Protein AF-A0A8T6WT69-F1 (afdb_monomer_lite)

Secondary structure (DSSP, 8-state):
--EEETT----SGGGTTTHHHHHHHHHHHHHTT--EEE---S-S-----GGGGS-GGGGTTHHHHHHHHHHSHHHHHHHHHH----S-GGG---

pLDDT: mean 91.19, std 8.93, range [59.94, 98.44]

Radius of gyration: 17.32 Å; chains: 1; bounding box: 42×20×37 Å

Structure (mmCIF, N/CA/C/O backbone):
data_AF-A0A8T6WT69-F1
#
_entry.id   AF-A0A8T6WT69-F1
#
loop_
_atom_site.group_PDB
_atom_site.id
_atom_site.type_symbol
_atom_site.label_atom_id
_atom_site.label_alt_id
_atom_site.label_comp_id
_atom_site.label_asym_id
_atom_site.label_entity_id
_atom_site.label_seq_id
_atom_site.pdbx_PDB_ins_code
_atom_site.Cartn_x
_atom_site.Cartn_y
_atom_site.Cartn_z
_atom_site.occupancy
_atom_site.B_iso_or_equiv
_atom_site.auth_seq_id
_atom_site.auth_comp_id
_atom_site.auth_asym_id
_atom_site.auth_atom_id
_atom_site.pdbx_PDB_model_num
ATOM 1 N N . ALA A 1 1 ? -21.817 -6.243 0.529 1.00 87.62 1 ALA A N 1
ATOM 2 C CA . ALA A 1 1 ? -21.008 -7.436 0.850 1.00 87.62 1 ALA A CA 1
ATOM 3 C C . ALA A 1 1 ? -20.056 -7.076 1.985 1.00 87.62 1 ALA A C 1
ATOM 5 O O . ALA A 1 1 ? -19.717 -5.897 2.064 1.00 87.62 1 ALA A O 1
ATOM 6 N N . PRO A 1 2 ? -19.660 -8.033 2.840 1.00 95.12 2 PRO A N 1
ATOM 7 C CA . PRO A 1 2 ? -18.657 -7.803 3.879 1.00 95.12 2 PRO A CA 1
ATOM 8 C C . PRO A 1 2 ? -17.331 -7.308 3.293 1.00 95.12 2 PRO A C 1
ATOM 10 O O . PRO A 1 2 ? -16.949 -7.721 2.195 1.00 95.12 2 PRO A O 1
ATOM 13 N N . ALA A 1 3 ? -16.635 -6.438 4.022 1.00 97.12 3 ALA A N 1
ATOM 14 C CA . ALA A 1 3 ? -15.319 -5.925 3.661 1.00 97.12 3 ALA A CA 1
ATOM 15 C C . ALA A 1 3 ? -14.273 -6.298 4.720 1.00 97.12 3 ALA A C 1
ATOM 17 O O . ALA A 1 3 ? -14.531 -6.250 5.923 1.00 97.12 3 ALA A O 1
ATOM 18 N N . HIS A 1 4 ? -13.065 -6.630 4.272 1.00 98.00 4 HIS A N 1
ATOM 19 C CA . HIS A 1 4 ? -11.930 -6.888 5.150 1.00 98.00 4 HIS A CA 1
ATOM 20 C C . HIS A 1 4 ? -10.732 -6.052 4.705 1.00 98.00 4 HIS A C 1
ATOM 22 O O . HIS A 1 4 ? -10.299 -6.141 3.556 1.00 98.00 4 HIS A O 1
ATOM 28 N N . ILE A 1 5 ? -10.212 -5.225 5.608 1.00 97.75 5 ILE A N 1
ATOM 29 C CA . ILE A 1 5 ? -9.011 -4.427 5.378 1.00 97.75 5 ILE A CA 1
ATOM 30 C C . ILE A 1 5 ? -7.818 -5.249 5.850 1.00 97.75 5 ILE A C 1
ATOM 32 O O . ILE A 1 5 ? -7.566 -5.352 7.050 1.00 97.75 5 ILE A O 1
ATOM 36 N N . ALA A 1 6 ? -7.083 -5.814 4.896 1.00 96.69 6 ALA A N 1
ATOM 37 C CA . ALA A 1 6 ? -5.882 -6.564 5.213 1.00 96.69 6 ALA A CA 1
ATOM 38 C C . ALA A 1 6 ? -4.830 -5.647 5.857 1.00 96.69 6 ALA A C 1
ATOM 40 O O . ALA A 1 6 ? -4.627 -4.517 5.389 1.00 96.69 6 ALA A O 1
ATOM 41 N N . HIS A 1 7 ? -4.142 -6.144 6.889 1.00 95.38 7 HIS A N 1
ATOM 42 C CA . HIS A 1 7 ? -2.912 -5.580 7.457 1.00 95.38 7 HIS A CA 1
ATOM 43 C C . HIS A 1 7 ? -2.911 -4.041 7.613 1.00 95.38 7 HIS A C 1
ATOM 45 O O . HIS A 1 7 ? -2.064 -3.346 7.030 1.00 95.38 7 HIS A O 1
ATOM 51 N N . LEU A 1 8 ? -3.890 -3.499 8.346 1.00 96.62 8 LEU A N 1
ATOM 52 C CA . LEU A 1 8 ? -4.127 -2.057 8.503 1.00 96.62 8 LEU A CA 1
ATOM 53 C C . LEU A 1 8 ? -2.909 -1.345 9.114 1.00 96.62 8 LEU A C 1
ATOM 55 O O . LEU A 1 8 ? -2.473 -1.655 10.222 1.00 96.62 8 LEU A O 1
ATOM 59 N N . LYS A 1 9 ? -2.384 -0.333 8.416 1.00 93.88 9 LYS A N 1
ATOM 60 C CA . LYS A 1 9 ? -1.216 0.443 8.858 1.00 93.88 9 LYS A CA 1
ATOM 61 C C . LYS A 1 9 ? -1.153 1.822 8.214 1.00 93.88 9 LYS A C 1
ATOM 63 O O . LYS A 1 9 ? -1.711 2.052 7.146 1.00 93.88 9 LYS A O 1
ATOM 68 N N . ALA A 1 10 ? -0.407 2.718 8.852 1.00 93.38 10 ALA A N 1
ATOM 69 C CA . ALA A 1 10 ? 0.009 3.987 8.272 1.00 93.38 10 ALA A CA 1
ATOM 70 C C . ALA A 1 10 ? 1.475 3.890 7.819 1.00 93.38 10 ALA A C 1
ATOM 72 O O . ALA A 1 10 ? 2.396 4.120 8.604 1.00 93.38 10 ALA A O 1
ATOM 73 N N . SER A 1 11 ? 1.682 3.500 6.561 1.00 87.88 11 SER A N 1
ATOM 74 C CA . SER A 1 11 ? 3.018 3.327 5.980 1.00 87.88 11 SER A CA 1
ATOM 75 C C . SER A 1 11 ? 3.639 4.664 5.585 1.00 87.88 11 SER A C 1
ATOM 77 O O . SER A 1 11 ? 2.995 5.465 4.921 1.00 87.88 11 SER A O 1
ATOM 79 N N . GLY A 1 12 ? 4.909 4.877 5.940 1.00 83.88 12 GLY A N 1
ATOM 80 C CA . GLY A 1 12 ? 5.666 6.092 5.619 1.00 83.88 12 GLY A CA 1
ATOM 81 C C . GLY A 1 12 ? 5.557 7.189 6.684 1.00 83.88 12 GLY A C 1
ATOM 82 O O . GLY A 1 12 ? 4.481 7.466 7.214 1.00 83.88 12 GLY A O 1
ATOM 83 N N . LYS A 1 13 ? 6.690 7.848 6.978 1.00 85.50 13 LYS A N 1
ATOM 84 C CA . LYS A 1 13 ? 6.806 8.882 8.029 1.00 85.50 13 LYS A CA 1
ATOM 85 C C .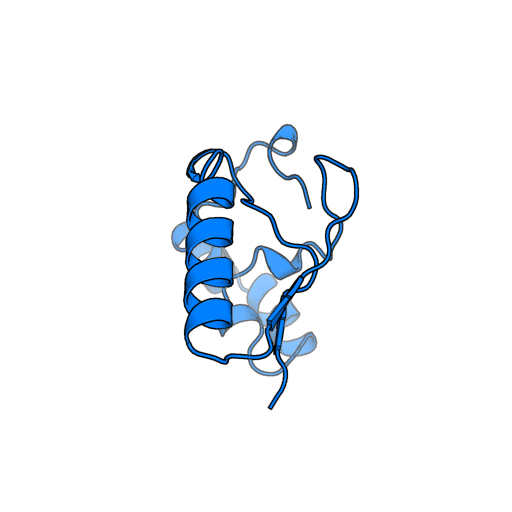 LYS A 1 13 ? 5.723 9.975 7.966 1.00 85.50 13 LYS A C 1
ATOM 87 O O . LYS A 1 13 ? 5.184 10.295 9.022 1.00 85.50 13 LYS A O 1
ATOM 92 N N . PRO A 1 14 ? 5.339 10.517 6.789 1.00 87.44 14 PRO A N 1
ATOM 93 C CA . PRO A 1 14 ? 4.298 11.551 6.711 1.00 87.44 14 PRO A CA 1
ATOM 94 C C . PRO A 1 14 ? 2.904 11.101 7.179 1.00 87.44 14 PRO A C 1
ATOM 96 O O . PRO A 1 14 ? 2.039 11.936 7.443 1.00 87.44 14 PRO A O 1
ATOM 99 N N . TYR A 1 15 ? 2.667 9.790 7.260 1.00 90.12 15 TYR A N 1
ATOM 100 C CA . TYR A 1 15 ? 1.374 9.213 7.623 1.00 90.12 15 TYR A CA 1
ATOM 101 C C . TYR A 1 15 ? 1.331 8.693 9.064 1.00 90.12 15 TYR A C 1
ATOM 103 O O . TYR A 1 15 ? 0.258 8.321 9.539 1.00 90.12 15 TYR A O 1
ATOM 111 N N . TRP A 1 16 ? 2.456 8.671 9.784 1.00 91.94 16 TRP A N 1
ATOM 112 C CA . TRP A 1 16 ? 2.499 8.190 11.166 1.00 91.94 16 TRP A CA 1
ATOM 113 C C . TRP A 1 16 ? 1.470 8.909 12.053 1.00 91.94 16 TRP A C 1
ATOM 115 O O . TRP A 1 16 ? 1.274 10.118 11.963 1.00 91.94 16 TRP A O 1
ATOM 125 N N . GLY A 1 17 ? 0.774 8.139 12.893 1.00 93.81 17 GLY A N 1
ATOM 126 C CA . GLY A 1 17 ? -0.322 8.624 13.741 1.00 93.81 17 GLY A CA 1
ATOM 127 C C . GLY A 1 17 ? -1.711 8.623 13.086 1.00 93.81 17 GLY A C 1
ATOM 128 O O . GLY A 1 17 ? -2.709 8.660 13.808 1.00 93.81 17 GLY A O 1
ATOM 129 N N . ARG A 1 18 ? -1.818 8.490 11.753 1.00 96.38 18 ARG A N 1
ATOM 130 C CA . ARG A 1 18 ? -3.116 8.464 11.043 1.00 96.38 18 ARG A CA 1
ATOM 131 C C . ARG A 1 18 ? -3.938 7.195 11.254 1.00 96.38 18 ARG A C 1
ATOM 133 O O . ARG A 1 18 ? -5.104 7.159 10.875 1.00 96.38 18 ARG A O 1
ATOM 140 N N . THR A 1 19 ? -3.385 6.168 11.895 1.00 95.69 19 THR A N 1
ATOM 141 C CA . THR A 1 19 ? -4.159 4.982 12.291 1.00 95.69 19 THR A CA 1
ATOM 142 C C . THR A 1 19 ? -5.346 5.337 13.185 1.00 95.69 19 THR A C 1
ATOM 144 O O . THR A 1 19 ? -6.377 4.691 13.065 1.00 95.69 19 THR A O 1
ATOM 147 N N . LYS A 1 20 ? -5.262 6.399 14.004 1.00 96.75 20 LYS A N 1
ATOM 148 C CA . LYS A 1 20 ? -6.411 6.896 14.785 1.00 96.75 20 LYS A CA 1
ATOM 149 C C . LYS A 1 20 ? -7.591 7.289 13.889 1.00 96.75 20 LYS A C 1
ATOM 151 O O . LYS A 1 20 ? -8.685 6.775 14.071 1.00 96.75 20 LYS A O 1
ATOM 156 N N . GLN A 1 21 ? -7.327 8.098 12.863 1.00 97.69 21 GLN A N 1
ATOM 157 C CA . GLN A 1 21 ? -8.336 8.521 11.884 1.00 97.69 21 GLN A CA 1
ATOM 158 C C . GLN A 1 21 ? -8.914 7.329 11.110 1.00 97.69 21 GLN A C 1
ATOM 160 O O . GLN A 1 21 ? -10.110 7.267 10.852 1.00 97.69 21 GLN A O 1
ATOM 165 N N . ALA A 1 22 ? -8.073 6.356 10.747 1.00 97.19 22 ALA A N 1
ATOM 166 C CA . ALA A 1 22 ? -8.542 5.150 10.070 1.00 97.19 22 ALA A CA 1
ATOM 167 C C . ALA A 1 22 ? -9.499 4.327 10.951 1.00 97.19 22 ALA A C 1
ATOM 169 O O . ALA A 1 22 ? -10.506 3.830 10.455 1.00 97.19 22 ALA A O 1
ATOM 170 N N . LEU A 1 23 ? -9.206 4.203 12.250 1.00 98.12 23 LEU A N 1
ATOM 171 C CA . LEU A 1 23 ? -10.065 3.496 13.202 1.00 98.12 23 LEU A CA 1
ATOM 172 C C . LEU A 1 23 ? -11.400 4.218 13.419 1.00 98.12 23 LEU A C 1
ATOM 174 O O . LEU A 1 23 ? -12.427 3.549 13.453 1.00 98.12 23 LEU A O 1
ATOM 178 N N . GLU A 1 24 ? -11.397 5.552 13.491 1.00 98.31 24 GLU A N 1
ATOM 179 C CA . GLU A 1 24 ? -12.623 6.367 13.545 1.00 98.31 24 GLU A CA 1
ATOM 180 C C . GLU A 1 24 ? -13.516 6.103 12.320 1.00 98.31 24 GLU A C 1
ATOM 182 O O . GLU A 1 24 ? -14.692 5.788 12.469 1.00 98.31 24 GLU A O 1
ATOM 187 N N . LEU A 1 25 ? -12.947 6.098 11.109 1.00 98.06 25 LEU A N 1
ATOM 188 C CA . LEU A 1 25 ? -13.700 5.804 9.880 1.00 98.06 25 LEU A CA 1
ATOM 189 C C . LEU A 1 25 ? -14.278 4.381 9.846 1.00 98.06 25 LEU A C 1
ATOM 191 O O . LEU A 1 25 ? -15.377 4.167 9.328 1.00 98.06 25 LEU A O 1
ATOM 195 N N . ILE A 1 26 ? -13.529 3.399 10.354 1.00 98.31 26 ILE A N 1
ATOM 196 C CA . ILE A 1 26 ? -13.987 2.006 10.448 1.00 98.31 26 ILE A CA 1
ATOM 197 C C . ILE A 1 26 ? -15.156 1.905 11.431 1.00 98.31 26 ILE A C 1
ATOM 199 O O . ILE A 1 26 ? -16.142 1.228 11.140 1.00 98.31 26 ILE A O 1
ATOM 203 N N . GLU A 1 27 ? -15.065 2.590 12.567 1.00 98.44 27 GLU A N 1
ATOM 204 C CA . GLU A 1 27 ? -16.122 2.627 13.575 1.00 98.44 27 GLU A CA 1
ATOM 205 C C . GLU A 1 27 ? -17.390 3.307 13.038 1.00 98.44 27 GLU A C 1
ATOM 207 O O . GLU A 1 27 ? -18.470 2.718 13.086 1.00 98.44 27 GLU A O 1
ATOM 212 N N . ASP A 1 28 ? -17.264 4.467 12.391 1.00 98.44 28 ASP A N 1
ATOM 213 C CA . ASP A 1 28 ? -18.384 5.168 11.748 1.00 98.44 28 ASP A CA 1
ATOM 214 C C . ASP A 1 28 ? -19.050 4.322 10.651 1.00 98.44 28 ASP A C 1
ATOM 216 O O . ASP A 1 28 ? -20.262 4.388 10.422 1.00 98.44 28 ASP A O 1
ATOM 220 N N . ALA A 1 29 ? -18.273 3.523 9.915 1.00 98.06 29 ALA A N 1
ATOM 221 C CA . ALA A 1 29 ? -18.817 2.591 8.933 1.00 98.06 29 ALA A CA 1
ATOM 222 C C . ALA A 1 29 ? -19.630 1.477 9.607 1.00 98.06 29 ALA A C 1
ATOM 224 O O . ALA A 1 29 ? -20.754 1.202 9.174 1.00 98.06 29 ALA A O 1
ATOM 225 N N . ARG A 1 30 ? -19.112 0.888 10.690 1.00 98.25 30 ARG A N 1
ATOM 226 C CA . ARG A 1 30 ? -19.826 -0.133 11.473 1.00 98.25 30 ARG A CA 1
ATOM 227 C C . ARG A 1 30 ? -21.125 0.404 12.057 1.00 98.25 30 ARG A C 1
ATOM 229 O O . ARG A 1 30 ? -22.154 -0.256 11.937 1.00 98.25 30 ARG A O 1
ATOM 236 N N . GLN A 1 31 ? -21.116 1.622 12.597 1.00 98.31 31 GLN A N 1
ATOM 237 C CA . GLN A 1 31 ? -22.316 2.276 13.135 1.00 98.31 31 GLN A CA 1
ATOM 238 C C . GLN A 1 31 ? -23.402 2.499 12.075 1.00 98.31 31 GLN A C 1
ATOM 240 O O . GLN A 1 31 ? -24.590 2.423 12.377 1.00 98.31 31 GLN A O 1
ATOM 245 N N . ARG A 1 32 ? -23.015 2.707 10.811 1.00 97.81 32 ARG A N 1
ATOM 246 C CA . ARG A 1 32 ? -23.945 2.800 9.670 1.00 97.81 32 ARG A CA 1
ATOM 247 C C . ARG A 1 32 ? -24.389 1.438 9.119 1.00 97.81 32 ARG A C 1
ATOM 249 O O . ARG A 1 32 ? -25.042 1.392 8.079 1.00 97.81 32 ARG A O 1
ATOM 256 N N . GLY A 1 33 ? -24.039 0.337 9.787 1.00 97.88 33 GLY A N 1
ATOM 257 C CA . GLY A 1 33 ? -24.415 -1.024 9.401 1.00 97.88 33 GLY A CA 1
ATOM 258 C C . GLY A 1 33 ? -23.518 -1.656 8.335 1.00 97.88 33 GLY A C 1
ATOM 259 O O . GLY A 1 33 ? -23.902 -2.661 7.737 1.00 97.88 33 GLY A O 1
ATOM 260 N N . VAL A 1 34 ? -22.335 -1.090 8.064 1.00 98.19 34 VAL A N 1
ATOM 261 C CA . VAL A 1 34 ? -21.361 -1.707 7.154 1.00 98.19 34 VAL A CA 1
ATOM 262 C C . VAL A 1 34 ? -20.612 -2.815 7.892 1.00 98.19 34 VAL A C 1
ATOM 264 O O . VAL A 1 34 ? -19.919 -2.560 8.875 1.00 98.19 34 VAL A O 1
ATOM 267 N N . ASP A 1 35 ? -20.707 -4.043 7.384 1.00 98.25 35 ASP A N 1
ATOM 268 C CA . ASP A 1 35 ? -19.893 -5.166 7.851 1.00 98.25 35 ASP A CA 1
ATOM 269 C C . ASP A 1 35 ? -18.444 -5.000 7.365 1.00 98.25 35 ASP A C 1
ATOM 271 O O . ASP A 1 35 ? -18.117 -5.286 6.208 1.00 98.25 35 ASP A O 1
ATOM 275 N N . VAL A 1 36 ? -17.591 -4.456 8.240 1.00 98.25 36 VAL A N 1
ATOM 276 C CA . VAL A 1 36 ? -16.170 -4.222 7.975 1.00 98.25 36 VAL A CA 1
ATOM 277 C C . VAL A 1 36 ? -15.286 -4.733 9.112 1.00 98.25 36 VAL A C 1
ATOM 279 O O . VAL A 1 36 ? -15.493 -4.455 10.300 1.00 98.25 36 VAL A O 1
ATOM 282 N N . THR A 1 37 ? -14.242 -5.463 8.741 1.00 98.19 37 THR A N 1
ATOM 283 C CA . THR A 1 37 ? -13.217 -6.001 9.643 1.00 98.19 37 THR A CA 1
ATOM 284 C C . THR A 1 37 ? -11.822 -5.593 9.175 1.00 98.19 37 THR A C 1
ATOM 286 O O . THR A 1 37 ? -11.649 -5.109 8.058 1.00 98.19 37 THR A O 1
ATOM 289 N N . PHE A 1 38 ? -10.822 -5.751 10.039 1.00 98.12 38 PHE A N 1
ATOM 290 C CA . PHE A 1 38 ? -9.419 -5.559 9.687 1.00 98.12 38 PHE A CA 1
ATOM 291 C C . PHE A 1 38 ? -8.542 -6.491 10.520 1.00 98.12 38 PHE A C 1
ATOM 293 O O . PHE A 1 38 ? -8.945 -6.909 11.608 1.00 98.12 38 PHE A O 1
ATOM 300 N N . ASP A 1 39 ? -7.349 -6.787 10.022 1.00 97.88 39 ASP A N 1
ATOM 301 C CA . ASP A 1 39 ? -6.293 -7.461 10.773 1.00 97.88 39 ASP A CA 1
ATOM 302 C C . ASP A 1 39 ? -5.055 -6.566 10.901 1.00 97.88 39 ASP A C 1
ATOM 304 O O . ASP A 1 39 ? -4.912 -5.556 10.199 1.00 97.88 39 ASP A O 1
ATOM 308 N N . GLN A 1 40 ? -4.163 -6.938 11.820 1.00 96.62 40 GLN A N 1
ATOM 309 C CA . GLN A 1 40 ? -2.821 -6.385 11.851 1.00 96.62 40 GLN A CA 1
ATOM 310 C C . GLN A 1 40 ? -1.809 -7.370 12.439 1.00 96.62 40 GLN A C 1
ATOM 312 O O . GLN A 1 40 ? -2.087 -8.067 13.415 1.00 96.62 40 GLN A O 1
ATOM 317 N N . TYR A 1 41 ? -0.604 -7.383 11.873 1.00 95.12 41 TYR A N 1
ATOM 318 C CA . TYR A 1 41 ? 0.546 -8.098 12.424 1.00 95.12 41 TYR A CA 1
ATOM 319 C C . TYR A 1 41 ? 1.319 -7.225 13.438 1.00 95.12 41 TYR A C 1
ATOM 321 O O . TYR A 1 41 ? 1.415 -6.006 13.266 1.00 95.12 41 TYR A O 1
ATOM 329 N N . PRO A 1 42 ? 1.920 -7.810 14.491 1.00 94.31 42 PRO A N 1
ATOM 330 C CA . PRO A 1 42 ? 2.537 -7.058 15.588 1.00 94.31 42 PRO A CA 1
ATOM 331 C C . PRO A 1 42 ? 3.989 -6.628 15.287 1.00 94.31 42 PRO A C 1
ATOM 333 O O . PRO A 1 42 ? 4.873 -6.776 16.127 1.00 94.31 42 PRO A O 1
ATOM 336 N N . TYR A 1 43 ? 4.247 -6.091 14.090 1.00 91.12 43 TYR A N 1
ATOM 337 C CA . TYR A 1 43 ? 5.576 -5.635 13.662 1.00 91.12 43 TYR A CA 1
ATOM 338 C C . TYR A 1 43 ? 5.524 -4.235 13.051 1.00 91.12 43 TYR A C 1
ATOM 340 O O . TYR A 1 43 ? 4.550 -3.850 12.406 1.00 91.12 43 TYR A O 1
ATOM 348 N N . VAL A 1 44 ? 6.609 -3.478 13.230 1.00 88.50 44 VAL A N 1
ATOM 349 C CA . VAL A 1 44 ? 6.771 -2.130 12.656 1.00 88.50 44 VAL A CA 1
ATOM 350 C C . VAL A 1 44 ? 7.228 -2.146 11.191 1.00 88.50 44 VAL A C 1
ATOM 352 O O . VAL A 1 44 ? 7.194 -1.111 10.532 1.00 88.50 44 VAL A O 1
ATOM 355 N N . ALA A 1 45 ? 7.643 -3.311 10.687 1.00 87.62 45 ALA A N 1
ATOM 356 C CA . ALA A 1 45 ? 8.052 -3.536 9.305 1.00 87.62 45 ALA A CA 1
ATOM 357 C C . ALA A 1 45 ? 7.003 -4.375 8.560 1.00 87.62 45 ALA A C 1
ATOM 359 O O . ALA A 1 45 ? 6.348 -5.229 9.160 1.00 87.62 45 ALA A O 1
ATOM 360 N N . SER A 1 46 ? 6.829 -4.114 7.264 1.00 88.12 46 SER A N 1
ATOM 361 C CA . SER A 1 46 ? 6.053 -4.960 6.350 1.00 88.12 46 SER A CA 1
ATOM 362 C C . SER A 1 46 ? 6.964 -5.974 5.633 1.00 88.12 46 SER A C 1
ATOM 364 O O . SER A 1 46 ? 8.124 -6.121 6.010 1.00 88.12 46 SER A O 1
ATOM 366 N N . SER A 1 47 ? 6.415 -6.732 4.674 1.00 87.62 47 SER A N 1
ATOM 367 C CA . SER A 1 47 ? 7.199 -7.413 3.635 1.00 87.62 47 SER A CA 1
ATOM 368 C C . SER A 1 47 ? 6.383 -7.542 2.339 1.00 87.62 47 SER A C 1
ATOM 370 O O . SER A 1 47 ? 5.228 -7.967 2.378 1.00 87.62 47 SER A O 1
ATOM 372 N N . THR A 1 48 ? 6.958 -7.173 1.190 1.00 88.50 48 THR A N 1
ATOM 373 C CA . THR A 1 48 ? 6.412 -7.388 -0.167 1.00 88.50 48 THR A CA 1
ATOM 374 C C . THR A 1 48 ? 7.527 -7.352 -1.234 1.00 88.50 48 THR A C 1
ATOM 376 O O . THR A 1 48 ? 8.715 -7.328 -0.917 1.00 88.50 48 THR A O 1
ATOM 379 N N . GLY A 1 49 ? 7.185 -7.414 -2.522 1.00 88.50 49 GLY A N 1
ATOM 380 C CA . GLY A 1 49 ? 8.153 -7.307 -3.618 1.00 88.50 49 GLY A CA 1
ATOM 381 C C . GLY A 1 49 ? 8.508 -5.854 -3.945 1.00 88.50 49 GLY A C 1
ATOM 382 O O . GLY A 1 49 ? 7.625 -5.008 -3.994 1.00 88.50 49 GLY A O 1
ATOM 383 N N . LEU A 1 50 ? 9.775 -5.575 -4.286 1.00 87.25 50 LEU A N 1
ATOM 384 C CA . LEU A 1 50 ? 10.275 -4.226 -4.625 1.00 87.25 50 LEU A CA 1
ATOM 385 C C . LEU A 1 50 ? 9.461 -3.505 -5.712 1.00 87.25 50 LEU A C 1
ATOM 387 O O . LEU A 1 50 ? 9.373 -2.280 -5.721 1.00 87.25 50 LEU A O 1
ATOM 391 N N . ALA A 1 51 ? 8.840 -4.266 -6.615 1.00 90.12 51 ALA A N 1
ATOM 392 C CA . ALA A 1 51 ? 7.979 -3.717 -7.652 1.00 90.12 51 ALA A CA 1
ATOM 393 C C . ALA A 1 51 ? 6.773 -2.942 -7.090 1.00 90.12 51 ALA A C 1
ATOM 395 O O . ALA A 1 51 ? 6.237 -2.113 -7.808 1.00 90.12 51 ALA A O 1
ATOM 396 N N . SER A 1 52 ? 6.367 -3.152 -5.831 1.00 88.56 52 SER A N 1
ATOM 397 C CA . SER A 1 52 ? 5.276 -2.396 -5.198 1.00 88.56 52 SER A CA 1
ATOM 398 C C . SER A 1 52 ? 5.577 -0.908 -5.018 1.00 88.56 52 SER A C 1
ATOM 400 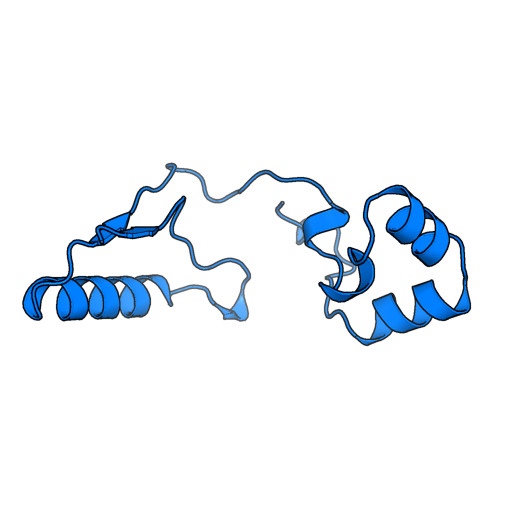O O . SER A 1 52 ? 4.665 -0.145 -4.724 1.00 88.56 52 SER A O 1
ATOM 402 N N . LEU A 1 53 ? 6.847 -0.508 -5.129 1.00 86.81 53 LEU A N 1
ATOM 403 C CA . LEU A 1 53 ? 7.253 0.895 -5.099 1.00 86.81 53 LEU A CA 1
ATOM 404 C C . LEU A 1 53 ? 7.087 1.587 -6.458 1.00 86.81 53 LEU A C 1
ATOM 406 O O . LEU A 1 53 ? 7.271 2.793 -6.535 1.00 86.81 53 LEU A O 1
ATOM 410 N N . LEU A 1 54 ? 6.818 0.847 -7.537 1.00 90.94 54 LEU A N 1
ATOM 411 C CA . LEU A 1 54 ? 6.727 1.418 -8.879 1.00 90.94 54 LEU A CA 1
ATOM 412 C C . LEU A 1 54 ? 5.333 2.028 -9.126 1.00 90.94 54 LEU A C 1
ATOM 414 O O . LEU A 1 54 ? 4.339 1.497 -8.622 1.00 90.94 54 LEU A O 1
ATOM 418 N N . PRO A 1 55 ? 5.229 3.077 -9.968 1.00 91.75 55 PRO A N 1
ATOM 419 C CA . PRO A 1 55 ? 3.943 3.634 -10.362 1.00 91.75 55 PRO A CA 1
ATOM 420 C C . PRO A 1 55 ? 3.037 2.573 -10.987 1.00 91.75 55 PRO A C 1
ATOM 422 O O . PRO A 1 55 ? 3.492 1.734 -11.769 1.00 91.75 55 PRO A O 1
ATOM 425 N N . HIS A 1 56 ? 1.728 2.663 -10.748 1.00 92.38 56 HIS A N 1
ATOM 426 C CA . HIS A 1 56 ? 0.758 1.684 -11.254 1.00 92.38 56 HIS A CA 1
ATOM 427 C C . HIS A 1 56 ? 0.860 1.428 -12.769 1.00 92.38 56 HIS A C 1
ATOM 429 O O . HIS A 1 56 ? 0.801 0.274 -13.196 1.00 92.38 56 HIS A O 1
ATOM 435 N N . TRP A 1 57 ? 1.088 2.466 -13.584 1.00 94.31 57 TRP A N 1
ATOM 436 C CA . TRP A 1 57 ? 1.198 2.334 -15.046 1.00 94.31 57 TRP A CA 1
ATOM 437 C C . TRP A 1 57 ? 2.389 1.466 -15.486 1.00 94.31 57 TRP A C 1
ATOM 439 O O . TRP A 1 57 ? 2.373 0.848 -16.554 1.00 94.31 57 TRP A O 1
ATOM 449 N N . VAL A 1 58 ? 3.426 1.352 -14.651 1.00 95.69 58 VAL A N 1
ATOM 450 C CA . VAL A 1 58 ? 4.595 0.507 -14.927 1.00 95.69 58 VAL A CA 1
ATOM 451 C C . VAL A 1 58 ? 4.215 -0.975 -14.942 1.00 95.69 58 VAL A C 1
ATOM 453 O O . VAL A 1 58 ? 4.832 -1.757 -15.672 1.00 95.69 58 VAL A O 1
ATOM 456 N N . HIS A 1 59 ? 3.164 -1.360 -14.214 1.00 95.88 59 HIS A N 1
ATOM 457 C CA . HIS A 1 59 ? 2.658 -2.732 -14.141 1.00 95.88 59 HIS A CA 1
ATOM 458 C C . HIS A 1 59 ? 1.759 -3.127 -15.323 1.00 95.88 59 HIS A C 1
ATOM 460 O O . HIS A 1 59 ? 1.465 -4.312 -15.502 1.00 95.88 59 HIS A O 1
ATOM 466 N N . GLU A 1 60 ? 1.323 -2.176 -16.154 1.00 96.38 60 GLU A N 1
ATOM 467 C CA . GLU A 1 60 ? 0.359 -2.442 -17.223 1.00 96.38 60 GLU A CA 1
ATOM 468 C C . GLU A 1 60 ? 0.866 -3.481 -18.228 1.00 96.38 60 GLU A C 1
ATOM 470 O O . GLU A 1 60 ? 1.932 -3.331 -18.835 1.00 96.38 60 GLU A O 1
ATOM 475 N N . GLY A 1 61 ? 0.065 -4.520 -18.457 1.00 95.75 61 GLY A N 1
ATOM 476 C CA . GLY A 1 61 ? 0.396 -5.614 -19.368 1.00 95.75 61 GLY A CA 1
ATOM 477 C C . GLY A 1 61 ? 1.464 -6.579 -18.845 1.00 95.75 61 GLY A C 1
ATOM 478 O O . GLY A 1 61 ? 2.058 -7.301 -19.643 1.00 95.75 61 GLY A O 1
ATOM 479 N N . GLY A 1 62 ? 1.678 -6.615 -17.526 1.00 96.06 62 GLY A N 1
ATOM 480 C CA . GLY A 1 62 ? 2.359 -7.708 -16.835 1.00 96.06 62 GLY A CA 1
ATOM 481 C C . GLY A 1 62 ? 3.876 -7.566 -16.715 1.00 96.06 62 GLY A C 1
ATOM 482 O O . GLY A 1 62 ? 4.485 -6.575 -17.127 1.00 96.06 62 GLY A O 1
ATOM 483 N N . ALA A 1 63 ? 4.489 -8.595 -16.123 1.00 95.62 63 ALA A N 1
ATOM 484 C CA . ALA A 1 63 ? 5.894 -8.592 -15.717 1.00 95.62 63 ALA A CA 1
ATOM 485 C C . ALA A 1 63 ? 6.872 -8.379 -16.885 1.00 95.62 63 ALA A C 1
ATOM 487 O O . ALA A 1 63 ? 7.843 -7.639 -16.744 1.00 95.62 63 ALA A O 1
ATOM 488 N N . GLU A 1 64 ? 6.608 -8.964 -18.056 1.00 97.44 64 GLU A N 1
ATOM 489 C CA . GLU A 1 64 ? 7.477 -8.806 -19.230 1.00 97.44 64 GLU A CA 1
ATOM 490 C C . GLU A 1 64 ? 7.541 -7.351 -19.709 1.00 97.44 64 GLU A C 1
ATOM 492 O O . GLU A 1 64 ? 8.626 -6.819 -19.967 1.00 97.44 64 GLU A O 1
ATOM 497 N N . LYS A 1 65 ? 6.387 -6.672 -19.784 1.00 97.50 65 LYS A N 1
ATOM 498 C CA . LYS A 1 65 ? 6.327 -5.257 -20.170 1.00 97.50 65 LYS A CA 1
ATOM 499 C C . LYS A 1 65 ? 6.936 -4.360 -19.104 1.00 97.50 65 LYS A C 1
ATOM 501 O O . LYS A 1 65 ? 7.656 -3.430 -19.457 1.00 97.50 65 LYS A O 1
ATOM 506 N N . LEU A 1 66 ? 6.711 -4.664 -17.826 1.00 96.94 66 LEU A N 1
ATOM 507 C CA . LEU A 1 66 ? 7.376 -3.988 -16.713 1.00 96.94 66 LEU A CA 1
ATOM 508 C C . LEU A 1 66 ? 8.901 -4.068 -16.859 1.00 96.94 66 LEU A C 1
ATOM 510 O O . LEU A 1 66 ? 9.576 -3.042 -16.834 1.00 96.94 66 LEU A O 1
ATOM 514 N N . ILE A 1 67 ? 9.455 -5.260 -17.093 1.00 96.75 67 ILE A N 1
ATOM 515 C CA . ILE A 1 67 ? 10.903 -5.442 -17.277 1.00 96.75 67 ILE A CA 1
ATOM 516 C C . ILE A 1 67 ? 11.396 -4.662 -18.501 1.00 96.75 67 ILE A C 1
ATOM 518 O O . ILE A 1 67 ? 12.446 -4.022 -18.437 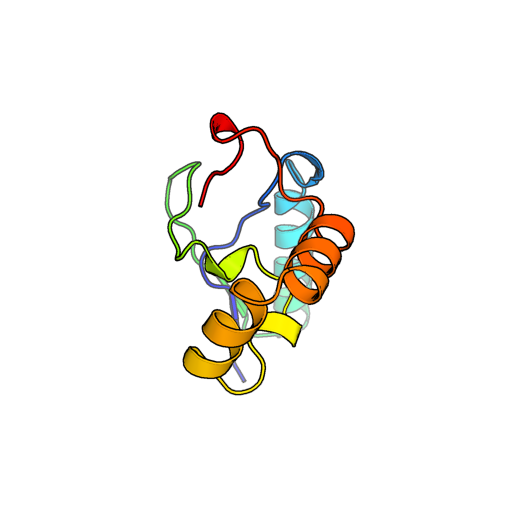1.00 96.75 67 ILE A O 1
ATOM 522 N N . LYS A 1 68 ? 10.644 -4.672 -19.609 1.00 97.75 68 LYS A N 1
ATOM 523 C CA . LYS A 1 68 ? 10.983 -3.892 -20.808 1.00 97.75 68 LYS A CA 1
ATOM 524 C C . LYS A 1 68 ? 11.034 -2.387 -20.513 1.00 97.75 68 LYS A C 1
ATOM 526 O O . LYS A 1 68 ? 11.991 -1.741 -20.926 1.00 97.75 68 LYS A O 1
ATOM 531 N N . ARG A 1 69 ? 10.067 -1.853 -19.757 1.00 96.56 69 ARG A N 1
ATOM 532 C CA . ARG A 1 69 ? 10.041 -0.450 -19.299 1.00 96.56 69 ARG A CA 1
ATOM 533 C C . ARG A 1 69 ? 11.248 -0.105 -18.428 1.00 96.56 69 ARG A C 1
ATOM 535 O O . ARG A 1 69 ? 11.860 0.931 -18.632 1.00 96.56 69 ARG A O 1
ATOM 542 N N . LEU A 1 70 ? 11.636 -0.978 -17.496 1.00 95.44 70 LEU A N 1
ATOM 543 C CA . LEU A 1 70 ? 12.794 -0.732 -16.621 1.00 95.44 70 LEU A CA 1
ATOM 544 C C . LEU A 1 70 ? 14.141 -0.753 -17.368 1.00 95.44 70 LEU A C 1
ATOM 546 O O . LEU A 1 70 ? 15.102 -0.102 -16.940 1.00 95.44 70 LEU A O 1
ATOM 550 N N . LYS A 1 71 ? 14.224 -1.499 -18.478 1.00 97.25 71 LYS A N 1
ATOM 551 C CA . LYS A 1 71 ? 15.405 -1.522 -19.354 1.00 97.25 71 LYS A CA 1
ATOM 552 C C . LYS A 1 71 ? 15.541 -0.249 -20.189 1.00 97.25 71 LYS A C 1
ATOM 554 O O . LYS A 1 71 ? 16.671 0.130 -20.490 1.00 97.25 71 LYS A O 1
ATOM 559 N N . ASP A 1 72 ? 14.432 0.407 -20.517 1.00 97.81 72 ASP A N 1
ATOM 560 C CA . ASP A 1 72 ? 14.421 1.650 -21.283 1.00 97.81 72 ASP A CA 1
ATOM 561 C C . ASP A 1 72 ? 14.883 2.854 -20.427 1.00 97.81 72 ASP A C 1
ATOM 563 O O . ASP A 1 72 ? 14.269 3.140 -19.394 1.00 97.81 72 ASP A O 1
ATOM 567 N N . PRO A 1 73 ? 15.971 3.559 -20.798 1.00 97.00 73 PRO A N 1
ATOM 568 C CA . PRO A 1 73 ? 16.509 4.657 -19.995 1.00 97.00 73 PRO A CA 1
ATOM 569 C C . PRO A 1 73 ? 15.550 5.837 -19.822 1.00 97.00 73 PRO A C 1
ATOM 571 O O . PRO A 1 73 ? 15.480 6.388 -18.725 1.00 97.00 73 PRO A O 1
ATOM 574 N N . GLU A 1 7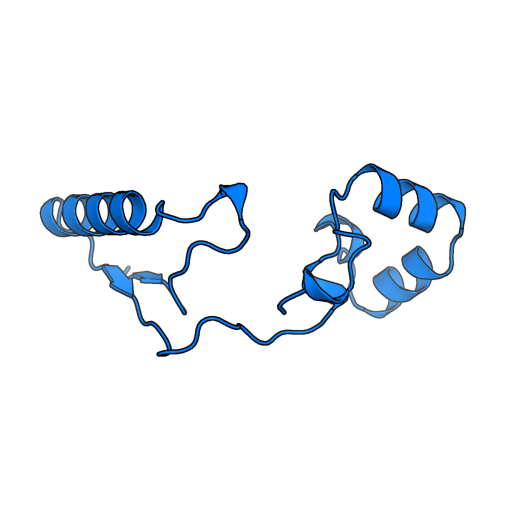4 ? 14.806 6.204 -20.868 1.00 96.69 74 GLU A N 1
ATOM 575 C CA . GLU A 1 74 ? 13.867 7.333 -20.827 1.00 96.69 74 GLU A CA 1
ATOM 576 C C . GLU A 1 74 ? 12.696 7.030 -19.891 1.00 96.69 74 GLU A C 1
ATOM 578 O O . GLU A 1 74 ? 12.376 7.812 -18.993 1.00 96.69 74 GLU A O 1
ATOM 583 N N . THR A 1 75 ? 12.113 5.839 -20.027 1.00 95.44 75 THR A N 1
ATOM 584 C CA . THR A 1 75 ? 11.054 5.355 -19.138 1.00 95.44 75 THR A CA 1
ATOM 585 C C . THR A 1 75 ? 11.546 5.253 -17.697 1.00 95.44 75 THR A C 1
ATOM 587 O O . THR A 1 75 ? 10.832 5.641 -16.773 1.00 95.44 75 THR A O 1
ATOM 590 N N . ARG A 1 76 ? 12.774 4.770 -17.474 1.00 93.38 76 ARG A N 1
ATOM 591 C CA . ARG A 1 76 ? 13.357 4.677 -16.130 1.00 93.38 76 ARG A CA 1
ATOM 592 C C . ARG A 1 76 ? 13.552 6.049 -15.486 1.00 93.38 76 ARG A C 1
ATOM 594 O O . ARG A 1 76 ? 13.313 6.174 -14.286 1.00 93.38 76 ARG A O 1
ATOM 601 N N . GLU A 1 77 ? 13.954 7.062 -16.249 1.00 93.00 77 GLU A N 1
ATOM 602 C CA . GLU A 1 77 ? 14.069 8.427 -15.725 1.00 93.00 77 GLU A CA 1
ATOM 603 C C . GLU A 1 77 ? 12.697 9.018 -15.400 1.00 93.00 77 GLU A C 1
ATOM 605 O O . GLU A 1 77 ? 12.514 9.590 -14.328 1.00 93.00 77 GLU A O 1
ATOM 610 N N . LYS A 1 78 ? 11.693 8.779 -16.250 1.00 93.19 78 LYS A N 1
ATOM 611 C CA . LYS A 1 78 ? 10.309 9.170 -15.956 1.00 93.19 78 LYS A CA 1
ATOM 612 C C . LYS A 1 78 ? 9.813 8.571 -14.635 1.00 93.19 78 LYS A C 1
ATOM 614 O O . LYS A 1 78 ? 9.286 9.297 -13.799 1.00 93.19 78 LYS A O 1
ATOM 619 N N . ILE A 1 79 ? 10.035 7.271 -14.418 1.00 92.44 79 ILE A N 1
ATOM 620 C CA . ILE A 1 79 ? 9.682 6.590 -13.159 1.00 92.44 79 ILE A CA 1
ATOM 621 C C . ILE A 1 79 ? 10.377 7.258 -11.965 1.00 92.44 79 ILE A C 1
ATOM 623 O O . ILE A 1 79 ? 9.764 7.458 -10.922 1.00 92.44 79 ILE A O 1
ATOM 627 N N . ARG A 1 80 ? 11.652 7.634 -12.119 1.00 87.62 80 ARG A N 1
ATOM 628 C CA . ARG A 1 80 ? 12.450 8.272 -11.061 1.00 87.62 80 ARG A CA 1
ATOM 629 C C . ARG A 1 80 ? 11.937 9.662 -10.672 1.00 87.62 80 ARG A C 1
ATOM 631 O O . ARG A 1 80 ? 12.173 10.077 -9.542 1.00 87.62 80 ARG A O 1
ATOM 638 N N . LEU A 1 81 ? 11.310 10.380 -11.603 1.00 87.94 81 LEU A N 1
ATOM 639 C CA . LEU A 1 81 ? 10.784 11.730 -11.386 1.00 87.94 81 LEU A CA 1
ATOM 640 C C . LEU A 1 81 ? 9.358 11.730 -10.826 1.00 87.94 81 LEU A C 1
ATOM 642 O O . LEU A 1 81 ? 9.019 12.621 -10.052 1.00 87.94 81 LEU A O 1
ATOM 646 N N . GLU A 1 82 ? 8.528 10.758 -11.209 1.00 85.44 82 GLU A N 1
ATOM 647 C CA . GLU A 1 82 ? 7.163 10.630 -10.680 1.00 85.44 82 GLU A CA 1
ATOM 648 C C . GLU A 1 82 ? 7.151 10.127 -9.232 1.00 85.44 82 GLU A C 1
ATOM 650 O O . GLU A 1 82 ? 6.312 10.543 -8.430 1.00 85.44 82 GLU A O 1
ATOM 655 N N . GLU A 1 83 ? 8.109 9.274 -8.871 1.00 70.25 83 GLU A N 1
ATOM 656 C CA . GLU A 1 83 ? 8.153 8.666 -7.551 1.00 70.25 83 GLU A CA 1
ATOM 657 C C . GLU A 1 83 ? 9.034 9.423 -6.560 1.00 70.25 83 GLU A C 1
ATOM 659 O O . GLU A 1 83 ? 10.226 9.649 -6.770 1.00 70.25 83 GLU A O 1
ATOM 664 N N . HIS A 1 84 ? 8.479 9.678 -5.378 1.00 66.81 84 HIS A N 1
ATOM 665 C CA . HIS A 1 84 ? 9.240 10.135 -4.214 1.00 66.81 84 HIS A CA 1
ATOM 666 C C . HIS A 1 84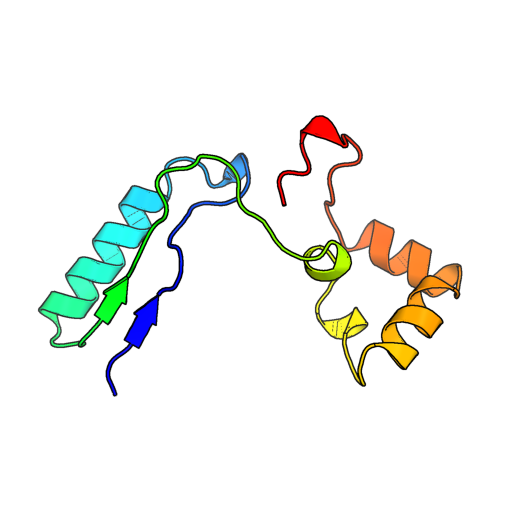 ? 9.843 8.940 -3.457 1.00 66.81 84 HIS A C 1
ATOM 668 O O . HIS A 1 84 ? 9.844 8.906 -2.224 1.00 66.81 84 HIS A O 1
ATOM 674 N N . ILE A 1 85 ? 10.342 7.931 -4.184 1.00 68.19 85 ILE A N 1
ATOM 675 C CA . ILE A 1 85 ? 11.031 6.795 -3.567 1.00 68.19 85 ILE A CA 1
ATOM 676 C C . ILE A 1 85 ? 12.288 7.329 -2.890 1.00 68.19 85 ILE A C 1
ATOM 678 O O . ILE A 1 85 ? 13.171 7.922 -3.520 1.00 68.19 85 ILE A O 1
ATOM 682 N N . SER A 1 86 ? 12.366 7.096 -1.582 1.00 69.00 86 SER A N 1
ATOM 683 C CA . SER A 1 86 ? 13.552 7.408 -0.802 1.00 69.00 86 SER A CA 1
ATOM 684 C C . SER A 1 86 ? 14.787 6.777 -1.445 1.00 69.00 86 SER A C 1
ATOM 686 O O . SER A 1 86 ? 14.817 5.579 -1.714 1.00 69.00 86 SER A O 1
ATOM 688 N N . ARG A 1 87 ? 15.835 7.579 -1.655 1.00 72.00 87 ARG A N 1
ATOM 689 C CA . ARG A 1 87 ? 17.160 7.071 -2.052 1.00 72.00 87 ARG A CA 1
ATOM 690 C C . ARG A 1 87 ? 17.962 6.534 -0.865 1.00 72.00 87 ARG A C 1
ATOM 692 O O . ARG A 1 87 ? 19.028 5.958 -1.057 1.00 72.00 87 ARG A O 1
ATOM 699 N N . ASP A 1 88 ? 17.458 6.742 0.347 1.00 80.19 88 ASP A N 1
ATOM 700 C CA . ASP A 1 88 ? 17.974 6.126 1.558 1.00 80.19 88 ASP A CA 1
ATOM 701 C C . ASP A 1 88 ? 17.374 4.723 1.694 1.00 80.19 88 ASP A C 1
ATOM 703 O O . ASP A 1 88 ? 16.199 4.569 2.037 1.00 80.19 88 ASP A O 1
ATOM 707 N N . TRP A 1 89 ? 18.199 3.711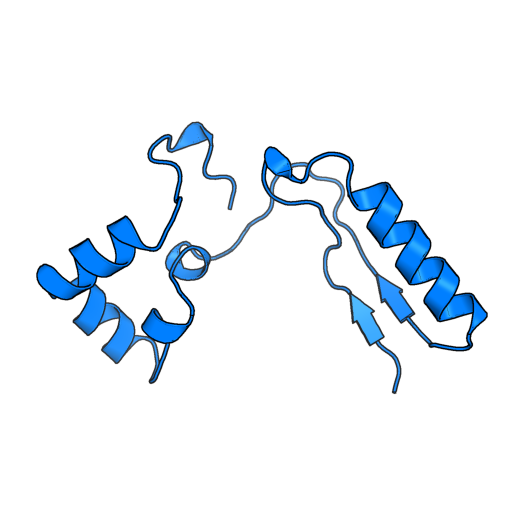 1.416 1.00 76.50 89 TRP A N 1
ATOM 708 C CA . TRP A 1 89 ? 17.840 2.296 1.517 1.00 76.50 89 TRP A CA 1
ATOM 709 C C . TRP A 1 89 ? 17.436 1.880 2.933 1.00 76.50 89 TRP A C 1
ATOM 711 O O . TRP A 1 89 ? 16.651 0.950 3.075 1.00 76.50 89 TRP A O 1
ATOM 721 N N . SER A 1 90 ? 17.905 2.577 3.975 1.00 78.12 90 SER A N 1
ATOM 722 C CA . SER A 1 90 ? 17.479 2.305 5.355 1.00 78.12 90 SER A CA 1
ATOM 723 C C . SER A 1 90 ? 16.045 2.765 5.632 1.00 78.12 90 SER A C 1
ATOM 725 O O . SER A 1 90 ? 15.394 2.272 6.551 1.00 78.12 90 SER A O 1
ATOM 727 N N . ALA A 1 91 ? 15.529 3.682 4.811 1.00 70.62 91 ALA A N 1
ATOM 728 C CA . ALA A 1 91 ? 14.152 4.149 4.874 1.00 70.62 91 ALA A CA 1
ATOM 729 C C . ALA A 1 91 ? 13.197 3.316 4.003 1.00 70.62 91 ALA A C 1
ATOM 731 O O . ALA A 1 91 ? 11.981 3.490 4.109 1.00 70.62 91 ALA A O 1
ATOM 732 N N . ILE A 1 92 ? 13.721 2.420 3.157 1.00 71.56 92 ILE A N 1
ATOM 733 C CA . ILE A 1 92 ? 12.914 1.468 2.392 1.00 71.56 92 ILE A CA 1
ATOM 734 C C . ILE A 1 92 ? 12.600 0.279 3.301 1.00 71.56 92 ILE A C 1
ATOM 736 O O . ILE A 1 92 ? 13.322 -0.712 3.355 1.00 71.56 92 ILE A O 1
ATOM 740 N N . LEU A 1 93 ? 11.500 0.409 4.037 1.00 65.25 93 LEU A N 1
ATOM 741 C CA . LEU A 1 93 ? 10.863 -0.690 4.751 1.00 65.25 93 LEU A CA 1
ATOM 742 C C . LEU A 1 93 ? 9.762 -1.236 3.851 1.00 65.25 93 LEU A C 1
ATOM 744 O O . LEU A 1 93 ? 8.707 -0.616 3.703 1.00 65.25 93 LEU A O 1
ATOM 748 N N . ILE A 1 94 ? 10.063 -2.361 3.213 1.00 59.94 94 ILE A N 1
ATOM 749 C CA . ILE A 1 94 ? 9.107 -3.150 2.447 1.00 59.94 94 ILE A CA 1
ATOM 750 C C . ILE A 1 94 ? 8.641 -4.287 3.307 1.00 59.94 94 ILE A C 1
ATOM 752 O O . ILE A 1 94 ? 9.513 -5.003 3.839 1.00 59.94 94 ILE A O 1
#

Sequence (94 aa):
APAHIAHLKASGKPYWGRTKQALELIEDARQRGVDVTFDQYPYVASSTGLASLLPHWVHEGGAEKLIKRLKDPETREKIRLEEHISRDWSAILI

Foldseek 3Di:
DAEEAEADDQPDPVRPPCVVVVVVVQVVCVVVVHRYYYDHDPDPFDDDDPCVQWDPVLQPPHDVSNVVLCPDPVSVVVRVVVGPPDPPPVSPRD